Protein AF-A0AAW7QD45-F1 (afdb_monomer)

Sequence (94 aa):
ALPIVKNTINIEEAFDLITLARKMIPNAHKIMVGGGRELMFGDEQYEIFKRGANAFVIGDYLTTSGKTPKDDVEALESFGYRIAKNFHLMPDEK

Foldseek 3Di:
DPCPVDDPDALVVVLVVLLVVCVVCVPPPFDEAEPCLCVRQPPNSVCSVVSPGDYYDADDPDDDHDDHPVVVVVVCVVVVHDDDPDDDDDPPDD

InterPro domains:
  IPR010722 Biotin and thiamin synthesis-associated domain [PF06968] (7-82)
  IPR010722 Biotin and thiamin synthesis-associated domain [SM00876] (3-83)
  IPR013785 Aldolase-type TIM barrel [G3DSA:3.20.20.70] (4-86)
  IPR058240 Radical SAM superfamily [SSF102114] (9-83)

Organism: NCBI:txid28197

Radius of gyration: 14.46 Å; Cα contacts (8 Å, |Δi|>4): 72; chains: 1; bounding box: 30×40×30 Å

Secondary structure (DSSP, 8-state):
-------SS-HHHHHHHHHHHHHHSTT-S--EE-TTHHHHHGGGTTGGGTTT--EE--SS-SSS----HHHHHHHHHHTT----------TT--

Mean predicted aligned error: 7.98 Å

Nearest PDB structures (foldseek):
  3ble-assembly1_A-2  TM=5.716E-01  e=1.154E+00  Leptospira interrogans
  3bli-assembly1_A-2  TM=5.736E-01  e=1.322E+00  Leptospira interrogans
  1asu-assembly1_A-2  TM=4.620E-01  e=1.235E+00  Avian sarcoma virus
  4fw1-assembly1_B  TM=4.535E-01  e=3.660E+00  Rous sarcoma virus - Prague C
  7a20-assembly1_B  TM=4.028E-01  e=6.302E+00  Salmonella enterica subsp. enterica serovar Typhimurium

pLDDT: mean 82.17, std 15.09, range [41.09, 98.12]

Solvent-accessible surface area (backbone atoms only — not comparable to full-atom values): 6072 Å² total; per-residue (Å²): 114,82,85,78,88,64,82,90,68,54,58,66,60,52,44,49,50,40,35,47,51,31,67,78,41,72,84,54,91,73,39,67,48,54,79,60,46,60,81,62,37,53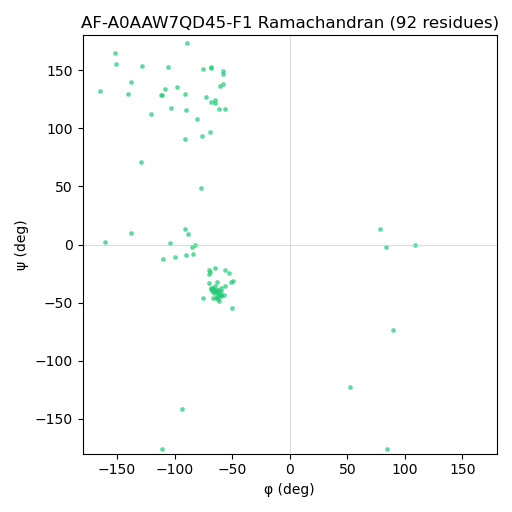,93,54,49,71,53,46,51,84,33,52,30,80,44,66,71,73,39,79,61,90,70,57,94,61,65,52,53,64,5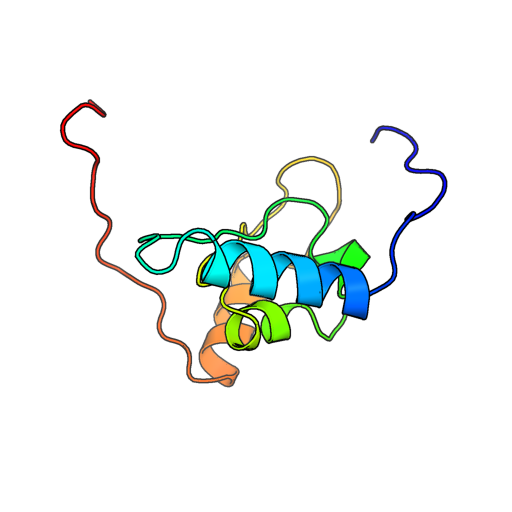7,52,51,54,52,39,50,74,73,69,53,79,83,82,87,78,77,85,73,58,96,82,73,125

Structure (mmCIF, N/CA/C/O backbone):
data_AF-A0AAW7QD45-F1
#
_entry.id   AF-A0AAW7QD45-F1
#
loop_
_atom_site.group_PDB
_atom_site.id
_atom_site.type_symbol
_atom_site.label_atom_id
_atom_site.label_alt_id
_atom_site.label_comp_id
_atom_site.label_asym_id
_atom_site.label_entity_id
_atom_site.label_seq_id
_atom_site.pdbx_PDB_ins_code
_atom_site.Cartn_x
_atom_site.Cartn_y
_atom_site.Cartn_z
_atom_site.occupancy
_atom_site.B_iso_or_equiv
_atom_site.auth_seq_id
_atom_site.auth_comp_id
_atom_site.auth_asym_id
_atom_site.auth_atom_id
_atom_site.pdbx_PDB_model_num
ATOM 1 N N . ALA A 1 1 ? 8.363 4.186 19.252 1.00 55.66 1 ALA A N 1
ATOM 2 C CA . ALA A 1 1 ? 8.743 4.083 17.829 1.00 55.66 1 ALA A CA 1
ATOM 3 C C . ALA A 1 1 ? 10.173 4.588 17.663 1.00 55.66 1 ALA A C 1
ATOM 5 O O . ALA A 1 1 ? 10.529 5.545 18.344 1.00 55.66 1 ALA A O 1
ATOM 6 N N . LEU A 1 2 ? 10.994 3.950 16.819 1.00 51.09 2 LEU A N 1
ATOM 7 C CA . LEU A 1 2 ? 12.274 4.538 16.400 1.00 51.09 2 LEU A CA 1
ATOM 8 C C . LEU A 1 2 ? 11.976 5.869 15.686 1.00 51.09 2 LEU A C 1
ATOM 10 O O . LEU A 1 2 ? 11.025 5.905 14.902 1.00 51.09 2 LEU A O 1
ATOM 14 N N . PRO A 1 3 ? 12.716 6.958 15.954 1.00 53.56 3 PRO A N 1
ATOM 15 C CA . PRO A 1 3 ? 12.464 8.234 15.302 1.00 53.56 3 PRO A CA 1
ATOM 16 C C . PRO A 1 3 ? 12.842 8.114 13.824 1.00 53.56 3 PRO A C 1
ATOM 18 O O . PRO A 1 3 ? 14.007 8.225 13.450 1.00 53.56 3 PRO A O 1
ATOM 21 N N . ILE A 1 4 ? 11.852 7.858 12.971 1.00 57.88 4 ILE A N 1
ATOM 22 C CA . ILE A 1 4 ? 11.994 8.012 11.525 1.00 57.88 4 ILE A CA 1
ATOM 23 C C . ILE A 1 4 ? 11.928 9.516 11.272 1.00 57.88 4 ILE A C 1
ATOM 25 O O . ILE A 1 4 ? 10.858 10.111 11.218 1.00 57.88 4 ILE A O 1
ATOM 29 N N . VAL A 1 5 ? 13.101 10.147 11.223 1.00 62.75 5 VAL A N 1
ATOM 30 C CA . VAL A 1 5 ? 13.242 11.612 11.192 1.00 62.75 5 VAL A CA 1
ATOM 31 C C . VAL A 1 5 ? 12.763 12.207 9.860 1.00 62.75 5 VAL A C 1
ATOM 33 O O . VAL A 1 5 ? 12.397 13.378 9.803 1.00 62.75 5 VAL A O 1
ATOM 36 N N . LYS A 1 6 ? 12.747 11.417 8.778 1.00 66.81 6 LYS A N 1
ATOM 37 C CA . LYS A 1 6 ? 12.309 11.854 7.449 1.00 66.81 6 LYS A CA 1
ATOM 38 C C . LYS A 1 6 ? 12.051 10.645 6.552 1.00 66.81 6 LYS A C 1
ATOM 40 O O . LYS A 1 6 ? 12.912 9.771 6.466 1.00 66.81 6 LYS A O 1
ATOM 45 N N . ASN A 1 7 ? 10.908 10.609 5.867 1.00 70.00 7 ASN A N 1
ATOM 46 C CA . ASN A 1 7 ? 10.702 9.656 4.776 1.00 70.00 7 ASN A CA 1
ATOM 47 C C . ASN A 1 7 ? 11.693 9.997 3.653 1.00 70.00 7 ASN A C 1
ATOM 49 O O . ASN A 1 7 ? 11.732 11.134 3.183 1.00 70.00 7 ASN A O 1
ATOM 53 N N . THR A 1 8 ? 12.543 9.042 3.277 1.00 82.56 8 THR A N 1
ATOM 54 C CA . THR A 1 8 ? 13.616 9.257 2.289 1.00 82.56 8 THR A CA 1
ATOM 55 C C . THR A 1 8 ? 13.147 9.109 0.848 1.00 82.56 8 THR A C 1
ATOM 57 O O . THR A 1 8 ? 13.919 9.409 -0.055 1.00 82.56 8 THR A O 1
ATOM 60 N N . ILE A 1 9 ? 11.913 8.646 0.648 1.00 90.44 9 ILE A N 1
ATOM 61 C CA . ILE A 1 9 ? 11.287 8.448 -0.659 1.00 90.44 9 ILE A CA 1
ATOM 62 C C . ILE A 1 9 ? 9.918 9.125 -0.696 1.00 90.44 9 ILE A C 1
ATOM 64 O O . ILE A 1 9 ? 9.274 9.306 0.343 1.00 90.44 9 ILE A O 1
ATOM 68 N N . ASN A 1 10 ? 9.482 9.501 -1.892 1.00 92.81 10 ASN A N 1
ATOM 69 C CA . ASN A 1 10 ? 8.142 10.016 -2.147 1.00 92.81 10 ASN A CA 1
ATOM 70 C C . ASN A 1 10 ? 7.140 8.886 -2.469 1.00 92.81 10 ASN A C 1
ATOM 72 O O . ASN A 1 10 ? 7.506 7.716 -2.585 1.00 92.81 10 ASN A O 1
ATOM 76 N N . ILE A 1 11 ? 5.856 9.245 -2.575 1.00 94.25 11 ILE A N 1
ATOM 77 C CA . ILE A 1 11 ? 4.747 8.304 -2.813 1.00 94.25 11 ILE A CA 1
ATOM 78 C C . ILE A 1 11 ? 4.922 7.529 -4.126 1.00 94.25 11 ILE A C 1
ATOM 80 O O . ILE A 1 11 ? 4.772 6.307 -4.130 1.00 94.25 11 ILE A O 1
ATOM 84 N N . GLU A 1 12 ? 5.297 8.201 -5.215 1.00 95.62 12 GLU A N 1
ATOM 85 C CA . GLU A 1 12 ? 5.482 7.540 -6.511 1.00 95.62 12 GLU A CA 1
ATOM 86 C C . GLU A 1 12 ? 6.669 6.577 -6.492 1.00 95.62 12 GLU A C 1
ATOM 88 O O . GLU A 1 12 ? 6.545 5.457 -6.977 1.00 95.62 12 GLU A O 1
ATOM 93 N N . GLU A 1 13 ? 7.780 6.938 -5.843 1.00 96.44 13 GLU A N 1
ATOM 94 C CA . GLU A 1 13 ? 8.911 6.018 -5.655 1.00 96.44 13 GLU A CA 1
ATOM 95 C C . GLU A 1 13 ? 8.484 4.759 -4.885 1.00 96.44 13 GLU A C 1
ATOM 97 O O . GLU A 1 13 ? 8.869 3.642 -5.237 1.00 96.44 13 GLU A O 1
ATOM 102 N N . ALA A 1 14 ? 7.640 4.907 -3.861 1.00 95.81 14 ALA A N 1
ATOM 103 C C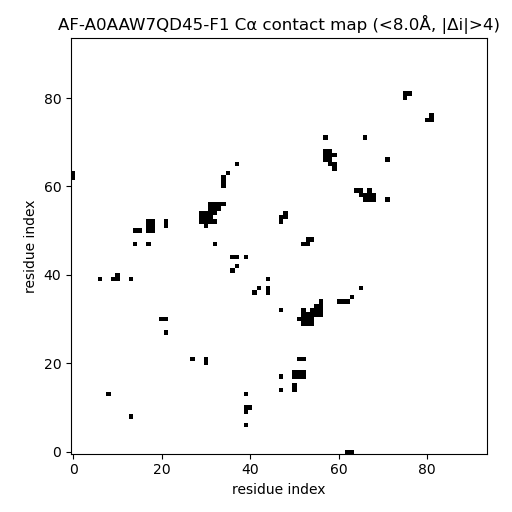A . ALA A 1 14 ? 7.098 3.767 -3.130 1.00 95.81 14 ALA A CA 1
ATOM 104 C C . ALA A 1 14 ? 6.165 2.899 -4.002 1.00 95.81 14 ALA A C 1
ATOM 106 O O . ALA A 1 14 ? 6.229 1.669 -3.933 1.00 95.81 14 ALA A O 1
ATOM 107 N N . PHE A 1 15 ? 5.335 3.499 -4.862 1.00 97.31 15 PHE A N 1
ATOM 108 C CA . PHE A 1 15 ? 4.510 2.759 -5.825 1.00 97.31 15 PHE A CA 1
ATOM 109 C C . PHE A 1 15 ? 5.332 2.044 -6.902 1.00 97.31 15 PHE A C 1
ATOM 111 O O . PHE A 1 15 ? 5.012 0.908 -7.281 1.00 97.31 15 PHE A O 1
ATOM 118 N N . ASP A 1 16 ? 6.408 2.667 -7.369 1.00 97.88 16 ASP A N 1
ATOM 119 C CA . ASP A 1 16 ? 7.332 2.073 -8.327 1.00 97.88 16 ASP A CA 1
ATOM 120 C C . ASP A 1 16 ? 8.046 0.862 -7.730 1.00 97.88 16 ASP A C 1
ATOM 122 O O . ASP A 1 16 ? 8.215 -0.143 -8.420 1.00 97.88 16 ASP A O 1
ATOM 126 N N . LEU A 1 17 ? 8.374 0.886 -6.435 1.00 97.00 17 LEU A N 1
ATOM 127 C CA . LEU A 1 17 ? 8.927 -0.276 -5.736 1.00 97.00 17 LEU A CA 1
ATOM 128 C C . LEU A 1 17 ? 7.942 -1.451 -5.680 1.00 97.00 17 LEU A C 1
ATOM 130 O O . LEU A 1 17 ? 8.349 -2.594 -5.897 1.00 97.00 17 LEU A O 1
ATOM 134 N N . ILE A 1 18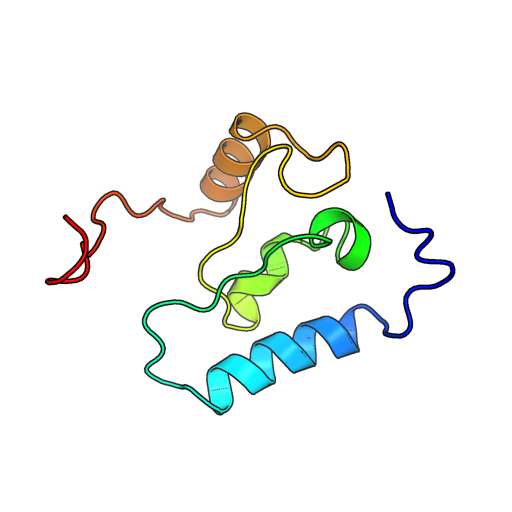 ? 6.649 -1.200 -5.449 1.00 97.56 18 ILE A N 1
ATOM 135 C CA . ILE A 1 18 ? 5.618 -2.254 -5.493 1.00 97.56 18 ILE A CA 1
ATOM 136 C C . ILE A 1 18 ? 5.522 -2.837 -6.910 1.00 97.56 18 ILE A C 1
ATOM 138 O O . ILE A 1 18 ? 5.532 -4.060 -7.093 1.00 97.56 18 ILE A O 1
ATOM 142 N N . THR A 1 19 ? 5.504 -1.963 -7.918 1.00 98.12 19 THR A N 1
ATOM 143 C CA . THR A 1 19 ? 5.463 -2.352 -9.334 1.00 98.12 19 THR A CA 1
ATOM 144 C C . THR A 1 19 ? 6.695 -3.172 -9.719 1.00 98.12 19 THR A C 1
ATOM 146 O O . THR A 1 19 ? 6.588 -4.194 -10.403 1.00 98.12 19 THR A O 1
ATOM 149 N N . LEU A 1 20 ? 7.874 -2.754 -9.260 1.00 98.06 20 LEU A N 1
ATOM 150 C CA . LEU A 1 20 ? 9.136 -3.446 -9.476 1.00 98.06 20 LEU A CA 1
ATOM 151 C C . LEU A 1 20 ? 9.128 -4.823 -8.811 1.00 98.06 20 LEU A C 1
ATOM 153 O O . LEU A 1 20 ? 9.460 -5.803 -9.473 1.00 98.06 20 LEU A O 1
ATOM 157 N N . ALA A 1 21 ? 8.681 -4.931 -7.557 1.00 97.56 21 ALA A N 1
ATOM 158 C CA . ALA A 1 21 ? 8.578 -6.209 -6.856 1.00 97.56 21 ALA A CA 1
ATOM 159 C C . ALA A 1 21 ? 7.690 -7.206 -7.618 1.00 97.56 21 ALA A C 1
ATOM 161 O O . ALA A 1 21 ? 8.072 -8.365 -7.803 1.00 97.56 21 ALA A O 1
ATOM 162 N N . ARG A 1 22 ? 6.542 -6.751 -8.144 1.00 97.00 22 ARG A N 1
ATOM 163 C CA . ARG A 1 22 ? 5.671 -7.581 -8.993 1.00 97.00 22 ARG A CA 1
ATOM 164 C C . ARG A 1 22 ? 6.354 -8.006 -10.289 1.00 97.00 22 ARG A C 1
ATOM 166 O O . ARG A 1 22 ? 6.216 -9.160 -10.680 1.00 97.00 22 ARG A O 1
ATOM 173 N N . LYS A 1 23 ? 7.097 -7.114 -10.946 1.00 97.88 23 LYS A N 1
ATOM 174 C CA . LYS A 1 23 ? 7.856 -7.453 -12.163 1.00 97.88 23 LYS A CA 1
ATOM 175 C C . LYS A 1 23 ? 8.986 -8.448 -11.889 1.00 97.88 23 LYS A C 1
ATOM 177 O O . LYS A 1 23 ? 9.205 -9.341 -12.700 1.00 97.88 23 LYS A O 1
ATOM 182 N N . MET A 1 24 ? 9.687 -8.306 -10.764 1.00 97.69 24 MET A N 1
ATOM 183 C CA . MET A 1 24 ? 10.792 -9.187 -10.374 1.00 97.69 24 MET A CA 1
ATOM 184 C C . MET A 1 24 ? 10.312 -10.589 -9.990 1.00 97.69 24 MET A C 1
ATOM 186 O O . MET A 1 24 ? 11.021 -11.563 -10.226 1.00 97.69 24 MET A O 1
ATOM 190 N N . ILE A 1 25 ? 9.114 -10.698 -9.408 1.00 95.94 25 ILE A N 1
ATOM 191 C CA . ILE A 1 25 ? 8.537 -11.969 -8.961 1.00 95.94 25 ILE A CA 1
ATOM 192 C C . ILE A 1 25 ? 7.108 -12.099 -9.519 1.00 95.94 25 ILE A C 1
ATOM 194 O O . ILE A 1 25 ? 6.128 -12.008 -8.772 1.00 95.94 25 ILE A O 1
ATOM 198 N N . PRO A 1 26 ? 6.950 -12.318 -10.840 1.00 93.06 26 PRO A N 1
ATOM 199 C CA . PRO A 1 26 ? 5.643 -12.266 -11.503 1.00 93.06 26 PRO A CA 1
ATOM 200 C C . PRO A 1 26 ? 4.654 -13.281 -10.922 1.00 93.06 26 PRO A C 1
ATOM 202 O O . PRO A 1 26 ? 3.488 -12.956 -10.699 1.00 93.06 26 PRO A O 1
ATOM 205 N N . ASN A 1 27 ? 5.151 -14.468 -10.568 1.00 92.38 27 ASN A N 1
ATOM 206 C CA . ASN A 1 27 ? 4.362 -15.569 -10.015 1.00 92.38 27 ASN A CA 1
ATOM 207 C C . ASN A 1 27 ? 4.283 -15.553 -8.481 1.00 92.38 27 ASN A C 1
ATOM 209 O O . ASN A 1 27 ? 3.887 -16.553 -7.883 1.00 92.38 27 ASN A O 1
ATOM 213 N N . ALA A 1 28 ? 4.678 -14.455 -7.823 1.00 91.12 28 ALA A N 1
ATOM 214 C CA . ALA A 1 28 ? 4.518 -14.333 -6.381 1.00 91.12 28 ALA A CA 1
ATOM 215 C C . ALA A 1 28 ? 3.045 -14.529 -6.017 1.00 91.12 28 ALA A C 1
ATOM 217 O O . ALA A 1 28 ? 2.194 -13.709 -6.381 1.00 91.12 28 ALA A O 1
ATOM 218 N N . HIS A 1 29 ? 2.766 -15.589 -5.253 1.00 89.62 29 HIS A N 1
ATOM 219 C CA . HIS A 1 29 ? 1.436 -15.836 -4.705 1.00 89.62 29 HIS A CA 1
ATOM 220 C C . HIS A 1 29 ? 0.958 -14.638 -3.872 1.00 89.62 29 HIS A C 1
ATOM 222 O O . HIS A 1 29 ? -0.214 -14.265 -3.913 1.00 89.62 29 HIS A O 1
ATOM 228 N N . LYS A 1 30 ? 1.889 -13.984 -3.164 1.00 91.94 30 LYS A N 1
ATOM 229 C CA . LYS A 1 30 ? 1.612 -12.843 -2.297 1.00 91.94 30 LYS A CA 1
ATOM 230 C C . LYS A 1 30 ? 2.701 -11.777 -2.406 1.00 91.94 30 LYS A C 1
ATOM 232 O O . LYS A 1 30 ? 3.877 -12.084 -2.243 1.00 91.94 30 LYS A O 1
ATOM 237 N N . ILE A 1 31 ? 2.289 -10.532 -2.625 1.00 95.81 31 ILE A N 1
ATOM 238 C CA . ILE A 1 31 ? 3.093 -9.322 -2.429 1.00 95.81 31 ILE A CA 1
ATOM 239 C C . ILE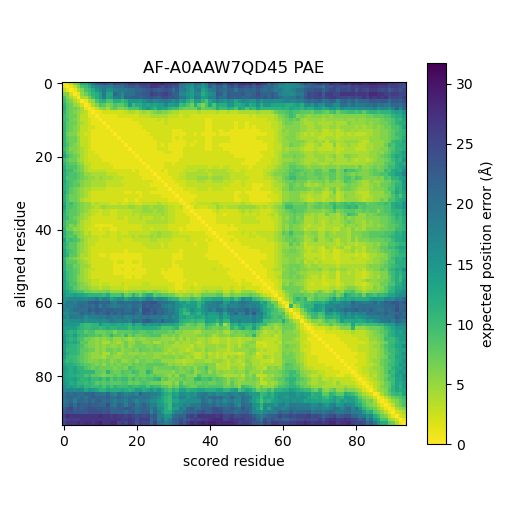 A 1 31 ? 2.345 -8.481 -1.405 1.00 95.81 31 ILE A C 1
ATOM 241 O O . ILE A 1 31 ? 1.230 -8.023 -1.666 1.00 95.81 31 ILE A O 1
ATOM 245 N N . MET A 1 32 ? 2.945 -8.349 -0.224 1.00 94.50 32 MET A N 1
ATOM 246 C CA . MET A 1 32 ? 2.308 -7.762 0.947 1.00 94.50 32 MET A CA 1
ATOM 247 C C . MET A 1 32 ? 2.940 -6.420 1.306 1.00 94.50 32 MET A C 1
ATOM 249 O O . MET A 1 32 ? 4.153 -6.348 1.492 1.00 94.50 32 MET A O 1
ATOM 253 N N . VAL A 1 33 ? 2.112 -5.387 1.472 1.00 93.31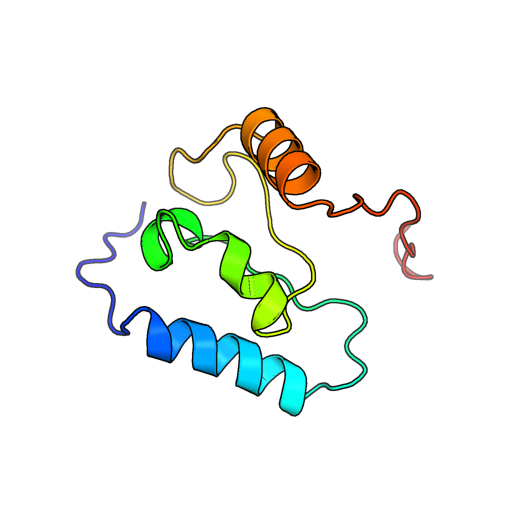 33 VAL A N 1
ATOM 254 C CA . VAL A 1 33 ? 2.537 -4.100 2.041 1.00 93.31 33 VAL A CA 1
ATOM 255 C C . VAL A 1 33 ? 2.352 -4.138 3.559 1.00 93.31 33 VAL A C 1
ATOM 257 O O . VAL A 1 33 ? 1.241 -4.307 4.063 1.00 93.31 33 VAL A O 1
ATOM 260 N N . GLY A 1 34 ? 3.463 -4.038 4.284 1.00 89.62 34 GLY A N 1
ATOM 261 C CA . GLY A 1 34 ? 3.504 -4.131 5.743 1.00 89.62 34 GLY A CA 1
ATOM 262 C C . GLY A 1 34 ? 3.414 -2.777 6.449 1.00 89.62 34 GLY A C 1
ATOM 263 O O . GLY A 1 34 ? 2.670 -1.884 6.044 1.00 89.62 34 GLY A O 1
ATOM 264 N N . GLY A 1 35 ? 4.182 -2.644 7.533 1.00 84.00 35 GLY A N 1
ATOM 265 C CA . GLY A 1 35 ? 4.209 -1.443 8.369 1.00 84.00 35 GLY A CA 1
ATOM 266 C C . GLY A 1 35 ? 4.583 -0.171 7.602 1.00 84.00 35 GLY A C 1
ATOM 267 O O . GLY A 1 35 ? 5.331 -0.209 6.627 1.00 84.00 35 GLY A O 1
ATOM 268 N N . GLY A 1 36 ? 4.050 0.965 8.056 1.00 83.62 36 GLY A N 1
ATOM 269 C CA . GLY A 1 36 ? 4.279 2.271 7.433 1.00 83.62 36 GLY A CA 1
ATOM 270 C C . GLY A 1 36 ? 3.364 2.586 6.245 1.00 83.62 36 GLY A C 1
ATOM 271 O O . GLY A 1 36 ? 3.443 3.698 5.738 1.00 83.62 36 GLY A O 1
ATOM 272 N N . ARG A 1 37 ? 2.468 1.672 5.834 1.00 88.62 37 ARG A N 1
ATOM 273 C CA . ARG A 1 37 ? 1.505 1.884 4.733 1.00 88.62 37 ARG A CA 1
ATOM 274 C C . ARG A 1 37 ? 0.729 3.195 4.874 1.00 88.62 37 ARG A C 1
ATOM 276 O O . ARG A 1 37 ? 0.727 4.004 3.956 1.00 88.62 37 ARG A O 1
ATOM 283 N N . GLU A 1 38 ? 0.078 3.398 6.014 1.00 85.12 38 GLU A N 1
ATOM 284 C CA . GLU A 1 38 ? -0.780 4.568 6.237 1.00 85.12 38 GLU A CA 1
ATOM 285 C C . GLU A 1 38 ? 0.026 5.867 6.255 1.00 85.12 38 GLU A C 1
ATOM 287 O O . GLU A 1 38 ? -0.383 6.856 5.658 1.00 85.12 38 GLU A O 1
ATOM 292 N N . LEU A 1 39 ? 1.214 5.839 6.864 1.00 85.06 39 LEU A N 1
ATOM 293 C CA . LEU A 1 39 ? 2.118 6.986 6.897 1.00 85.06 39 LEU A CA 1
ATOM 294 C C . LEU A 1 39 ? 2.692 7.316 5.511 1.00 85.06 39 LEU A C 1
ATOM 296 O O . LEU A 1 39 ? 2.886 8.484 5.192 1.00 85.06 39 LEU A O 1
ATOM 300 N N . MET A 1 40 ? 2.996 6.294 4.708 1.00 89.44 40 MET A N 1
ATOM 301 C CA . MET A 1 40 ? 3.592 6.456 3.385 1.00 89.44 40 MET A CA 1
ATOM 302 C C . MET A 1 40 ? 2.567 6.930 2.357 1.00 89.44 40 MET A C 1
ATOM 304 O O . MET A 1 40 ? 2.871 7.836 1.592 1.00 89.44 40 MET A O 1
ATOM 308 N N . PHE A 1 41 ? 1.375 6.327 2.333 1.00 90.88 41 PHE A N 1
ATOM 309 C CA . PHE A 1 41 ? 0.410 6.492 1.242 1.00 90.88 41 PHE A CA 1
ATOM 310 C C . PHE A 1 41 ? -0.846 7.293 1.616 1.00 90.88 41 PHE A C 1
ATOM 312 O O . PHE A 1 41 ? -1.602 7.663 0.724 1.00 90.88 41 PHE A O 1
ATOM 319 N N . GLY A 1 42 ? -1.104 7.552 2.903 1.00 88.50 42 GLY A N 1
ATOM 320 C CA . GLY A 1 42 ? -2.261 8.332 3.353 1.00 88.50 42 GLY A CA 1
ATOM 321 C C . GLY A 1 42 ? -3.595 7.819 2.794 1.00 88.50 42 GLY A C 1
ATOM 322 O O . GLY A 1 42 ? -3.958 6.649 2.969 1.00 88.50 42 GLY A O 1
ATOM 323 N N . ASP A 1 43 ? -4.318 8.701 2.103 1.00 89.44 43 ASP A N 1
ATOM 324 C CA . ASP A 1 43 ? -5.607 8.395 1.467 1.00 89.44 43 ASP A CA 1
ATOM 325 C C . ASP A 1 43 ? -5.469 7.467 0.245 1.00 89.44 43 ASP A C 1
ATOM 327 O O . ASP A 1 43 ? -6.402 6.738 -0.094 1.00 89.44 43 ASP A O 1
ATOM 331 N N . GLU A 1 44 ? -4.287 7.412 -0.373 1.00 91.00 44 GLU A N 1
ATOM 332 C CA . GLU A 1 44 ? -3.985 6.583 -1.549 1.00 91.00 44 GLU A CA 1
ATOM 333 C C . GLU A 1 44 ? -3.510 5.169 -1.180 1.00 91.00 44 GLU A C 1
ATOM 335 O O . GLU A 1 44 ? -3.090 4.390 -2.034 1.00 91.00 44 GLU A O 1
ATOM 340 N N . GLN A 1 45 ? -3.597 4.785 0.095 1.00 90.56 45 GLN A N 1
ATOM 341 C CA . GLN A 1 45 ? -3.089 3.503 0.596 1.00 90.56 45 GLN A CA 1
ATOM 342 C C . GLN A 1 45 ? -3.645 2.253 -0.098 1.00 90.56 45 GLN A C 1
ATOM 344 O O . GLN A 1 45 ? -3.003 1.207 -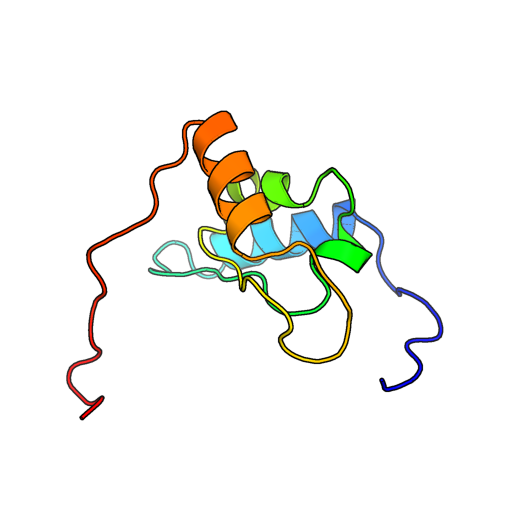0.052 1.00 90.56 45 GLN A O 1
ATOM 349 N N . TYR A 1 46 ? -4.809 2.340 -0.745 1.00 91.81 46 TYR A N 1
ATOM 350 C CA . TYR A 1 46 ? -5.418 1.226 -1.478 1.00 91.81 46 TYR A CA 1
ATOM 351 C C . TYR A 1 46 ? -4.988 1.171 -2.957 1.00 91.81 46 TYR A C 1
ATOM 353 O O . TYR A 1 46 ? -5.218 0.169 -3.633 1.00 91.81 46 TYR A O 1
ATOM 361 N N . GLU A 1 47 ? -4.295 2.194 -3.466 1.00 94.69 47 GLU A N 1
ATOM 362 C CA . GLU A 1 47 ? -3.726 2.202 -4.821 1.00 94.69 47 GLU A CA 1
ATOM 363 C C . GLU A 1 47 ? -2.629 1.137 -4.986 1.00 94.69 47 GLU A C 1
ATOM 365 O O . GLU A 1 47 ? -2.379 0.655 -6.092 1.00 94.69 47 GLU A O 1
ATOM 370 N N . ILE A 1 48 ? -2.048 0.666 -3.874 1.00 95.25 48 ILE A N 1
ATOM 371 C CA . ILE A 1 48 ? -1.073 -0.434 -3.840 1.00 95.25 48 ILE A CA 1
ATOM 372 C C . ILE A 1 48 ? -1.545 -1.673 -4.620 1.00 95.25 48 ILE A C 1
ATOM 374 O O . ILE A 1 48 ? -0.722 -2.372 -5.215 1.00 95.25 48 ILE A O 1
ATOM 378 N N . PHE A 1 49 ? -2.860 -1.931 -4.666 1.00 94.81 49 PHE A N 1
ATOM 379 C CA . PHE A 1 49 ? -3.429 -3.060 -5.404 1.00 94.81 49 PHE A CA 1
ATOM 380 C C . PHE A 1 49 ? -3.292 -2.897 -6.914 1.00 94.81 49 PHE A C 1
ATOM 382 O O . PHE A 1 49 ? -2.962 -3.855 -7.612 1.00 94.81 49 PHE A O 1
ATOM 389 N N . LYS A 1 50 ? -3.462 -1.673 -7.424 1.00 95.12 50 LYS A N 1
ATOM 390 C CA . LYS A 1 50 ? -3.253 -1.369 -8.846 1.00 95.12 50 LYS A CA 1
ATOM 391 C C . LYS A 1 50 ? -1.775 -1.432 -9.228 1.00 95.12 50 LYS A C 1
ATOM 393 O O . LYS A 1 50 ? -1.450 -1.720 -10.376 1.00 95.12 50 LYS A O 1
ATOM 398 N N . ARG A 1 51 ? -0.878 -1.226 -8.258 1.00 96.62 51 ARG A N 1
ATOM 399 C CA . ARG A 1 51 ? 0.582 -1.313 -8.435 1.00 96.62 51 ARG A CA 1
ATOM 400 C C . ARG A 1 51 ? 1.138 -2.740 -8.302 1.00 96.62 51 ARG A C 1
ATOM 402 O O . ARG A 1 51 ? 2.324 -2.956 -8.525 1.00 96.62 51 ARG A O 1
ATOM 409 N N . GLY A 1 52 ? 0.299 -3.735 -7.998 1.00 95.44 52 GLY A N 1
ATOM 410 C CA . GLY A 1 52 ? 0.663 -5.158 -8.032 1.00 95.44 52 GLY A CA 1
ATOM 411 C C . GLY A 1 52 ? 0.789 -5.846 -6.671 1.00 95.44 52 GLY A C 1
ATOM 412 O O . GLY A 1 52 ? 1.055 -7.058 -6.637 1.00 95.44 52 GLY A O 1
ATOM 413 N N . ALA A 1 53 ? 0.569 -5.129 -5.564 1.00 96.56 53 ALA A N 1
ATOM 414 C CA . ALA A 1 53 ? 0.344 -5.759 -4.266 1.00 96.56 53 ALA A CA 1
ATOM 415 C C . ALA A 1 53 ? -1.009 -6.487 -4.258 1.00 96.56 53 ALA A C 1
ATOM 417 O O . 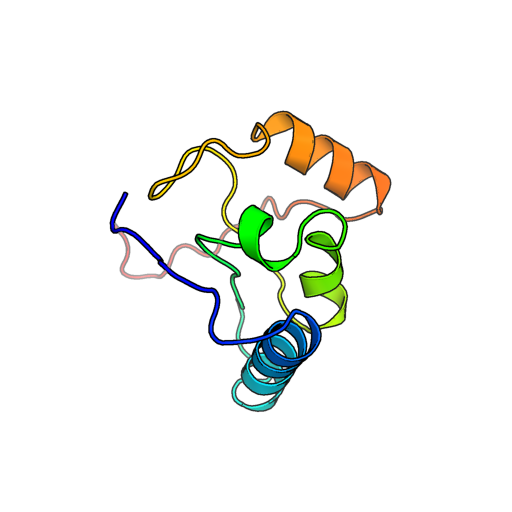ALA A 1 53 ? -1.936 -6.118 -4.972 1.00 96.56 53 ALA A O 1
ATOM 418 N N . ASN A 1 54 ? -1.134 -7.535 -3.450 1.00 94.12 54 ASN A N 1
ATOM 419 C CA . ASN A 1 54 ? -2.398 -8.263 -3.271 1.00 94.12 54 ASN A CA 1
ATOM 420 C C . ASN A 1 54 ? -2.680 -8.621 -1.806 1.00 94.12 54 ASN A C 1
ATOM 422 O O . ASN A 1 54 ? -3.600 -9.381 -1.517 1.00 94.12 54 ASN A O 1
ATOM 426 N N . ALA A 1 55 ? -1.887 -8.081 -0.885 1.00 92.81 55 ALA A N 1
ATOM 427 C CA . ALA A 1 55 ? -2.084 -8.226 0.544 1.00 92.81 55 ALA A CA 1
ATOM 428 C C . ALA A 1 55 ? -1.536 -7.000 1.278 1.00 92.81 55 ALA A C 1
ATOM 430 O O . ALA A 1 55 ? -0.620 -6.325 0.803 1.00 92.81 55 ALA A O 1
ATOM 431 N N . PHE A 1 56 ? -2.061 -6.747 2.469 1.00 91.56 56 PHE A N 1
ATOM 432 C CA . PHE A 1 56 ? -1.505 -5.784 3.406 1.00 91.56 56 PHE A CA 1
ATOM 433 C C . PHE A 1 56 ? -1.840 -6.192 4.842 1.00 91.56 56 PHE A C 1
ATOM 435 O O . PHE A 1 56 ? -2.680 -7.066 5.061 1.00 91.56 56 PHE A O 1
ATOM 442 N N . VAL A 1 57 ? -1.147 -5.597 5.809 1.00 86.56 57 VAL A N 1
ATOM 443 C CA . VAL A 1 57 ? -1.364 -5.853 7.240 1.00 86.56 57 VAL A CA 1
ATOM 444 C C . VAL A 1 57 ? -2.394 -4.867 7.796 1.00 86.56 57 VAL A C 1
ATOM 446 O O . VAL A 1 57 ? -2.241 -3.664 7.602 1.00 86.56 57 VAL A O 1
ATOM 449 N N . ILE A 1 58 ? -3.414 -5.364 8.496 1.00 80.88 58 ILE A N 1
ATOM 450 C CA . ILE A 1 58 ? -4.444 -4.556 9.173 1.00 80.88 58 ILE A CA 1
ATOM 451 C C . ILE A 1 58 ? -4.234 -4.554 10.693 1.00 80.88 58 ILE A C 1
ATOM 453 O O . ILE A 1 58 ? -3.718 -5.530 11.241 1.00 80.88 58 ILE A O 1
ATOM 457 N N . GLY A 1 59 ? -4.689 -3.496 11.371 1.00 69.25 59 GLY A N 1
ATOM 458 C CA . GLY A 1 59 ? -4.621 -3.349 12.830 1.00 69.25 59 GLY A CA 1
ATOM 459 C C . GLY A 1 59 ? -3.298 -2.787 13.365 1.00 69.25 59 GLY A C 1
ATOM 460 O O . GLY A 1 59 ? -2.398 -2.433 12.606 1.00 69.25 59 GLY A O 1
ATOM 461 N N . ASP A 1 60 ? -3.185 -2.722 14.695 1.00 61.09 60 ASP A N 1
ATOM 462 C CA . ASP A 1 60 ? -2.124 -2.007 15.430 1.00 61.09 60 ASP A CA 1
ATOM 463 C C . ASP A 1 60 ? -0.771 -2.743 15.467 1.00 61.09 60 ASP A C 1
ATOM 465 O O . ASP A 1 60 ? -0.164 -2.919 16.527 1.00 61.09 60 ASP A O 1
ATOM 469 N N . TYR A 1 61 ? -0.274 -3.215 14.323 1.00 56.34 61 TYR A N 1
ATOM 470 C CA . TYR A 1 61 ? 0.991 -3.944 14.280 1.00 56.34 61 TYR A CA 1
ATOM 471 C C . TYR A 1 61 ? 2.185 -3.070 13.875 1.00 56.34 61 TYR A C 1
ATOM 473 O O . TYR A 1 61 ? 2.154 -2.319 12.902 1.00 56.34 61 TYR A O 1
ATOM 481 N N . LEU A 1 62 ? 3.275 -3.264 14.626 1.00 52.03 62 LEU A N 1
ATOM 482 C CA . LEU A 1 62 ? 4.598 -2.631 14.571 1.00 52.03 62 LEU A CA 1
ATOM 483 C C . LEU A 1 62 ? 4.788 -1.360 15.424 1.00 52.03 62 LEU A C 1
ATOM 485 O O . LEU A 1 62 ? 5.483 -1.488 16.429 1.00 52.03 62 LEU A O 1
ATOM 489 N N . THR A 1 63 ? 4.252 -0.167 15.106 1.00 51.22 63 THR A N 1
ATOM 490 C CA . THR A 1 63 ? 4.606 1.061 15.884 1.00 51.22 63 THR A CA 1
ATOM 491 C C . THR A 1 63 ? 3.662 2.285 15.810 1.00 51.22 63 THR A C 1
ATOM 493 O O . THR A 1 63 ? 4.004 3.314 16.398 1.00 51.22 63 THR A O 1
ATOM 496 N N . THR A 1 64 ? 2.524 2.244 15.106 1.00 53.09 64 THR A N 1
ATOM 497 C CA . THR A 1 64 ? 1.666 3.430 14.857 1.00 53.09 64 THR A CA 1
ATOM 498 C C . THR A 1 64 ? 0.183 3.102 15.011 1.00 53.09 64 THR A C 1
ATOM 500 O O . THR A 1 64 ? -0.237 2.052 14.538 1.00 53.09 64 THR A O 1
ATOM 503 N N . SER A 1 65 ? -0.597 4.005 15.618 1.00 57.69 65 SER A N 1
ATOM 504 C CA . SER A 1 65 ? -2.066 3.952 15.581 1.00 57.69 65 SER A CA 1
ATOM 505 C C . SER A 1 65 ? -2.525 4.064 14.130 1.00 57.69 65 SER A C 1
ATOM 507 O O . SER A 1 65 ? -2.237 5.071 13.481 1.00 57.69 65 SER A O 1
ATOM 509 N N . GLY A 1 66 ? -3.165 3.014 13.628 1.00 63.25 66 GLY A N 1
ATOM 510 C CA . GLY A 1 66 ? -3.690 2.944 12.268 1.00 63.25 66 GLY A CA 1
ATOM 511 C C . GLY A 1 66 ? -5.214 2.949 12.233 1.00 63.25 66 GLY A C 1
ATOM 512 O O . GLY A 1 66 ? -5.879 3.060 13.268 1.00 63.25 66 GLY A O 1
ATOM 513 N N . LYS A 1 67 ? -5.775 2.796 11.034 1.00 70.19 67 LYS A N 1
ATOM 514 C CA . LYS A 1 67 ? -7.190 2.451 10.854 1.00 70.19 67 LYS A CA 1
ATOM 515 C C . LYS A 1 67 ? -7.511 1.138 11.560 1.00 70.19 67 LYS A C 1
ATOM 517 O O . LYS A 1 67 ? -6.690 0.218 11.624 1.00 70.19 67 LYS A O 1
ATOM 522 N N . THR A 1 68 ? -8.731 1.027 12.082 1.00 78.38 68 THR A N 1
ATOM 523 C CA . THR A 1 68 ? -9.145 -0.236 12.691 1.00 78.38 68 THR A CA 1
ATOM 524 C C . THR A 1 68 ? -9.277 -1.308 11.604 1.00 78.38 68 THR A C 1
ATOM 526 O O . THR A 1 68 ? -9.605 -0.991 10.458 1.00 78.38 68 THR A O 1
ATOM 529 N N . PRO A 1 69 ? -9.105 -2.601 11.940 1.00 79.75 69 PRO A N 1
ATOM 530 C CA . PRO A 1 69 ? -9.354 -3.689 10.995 1.00 79.75 69 PRO A CA 1
ATOM 531 C C . PRO A 1 69 ? -10.727 -3.605 10.320 1.00 79.75 69 PRO A C 1
ATOM 533 O O . PRO A 1 69 ? -10.875 -3.998 9.168 1.00 79.75 69 PRO A O 1
ATOM 536 N N . LYS A 1 70 ? -11.728 -3.079 11.035 1.00 83.88 70 LYS A N 1
ATOM 537 C CA . LYS A 1 70 ? -13.079 -2.881 10.516 1.00 83.88 70 LYS A CA 1
ATOM 538 C C . LYS A 1 70 ? -13.111 -1.826 9.406 1.00 83.88 70 LYS A C 1
ATOM 540 O O . LYS A 1 70 ? -13.695 -2.095 8.362 1.00 83.88 70 LYS A O 1
ATOM 545 N N . ASP A 1 71 ? -12.456 -0.685 9.606 1.00 84.44 71 ASP A N 1
ATOM 546 C CA . ASP A 1 71 ? -12.424 0.400 8.615 1.00 84.44 71 ASP A CA 1
ATOM 547 C C . ASP A 1 71 ? -11.755 -0.056 7.310 1.00 84.44 71 ASP A C 1
ATOM 549 O O . ASP A 1 71 ? -12.212 0.276 6.218 1.00 84.44 71 ASP A O 1
ATOM 553 N N . ASP A 1 72 ? -10.690 -0.858 7.415 1.00 83.50 72 ASP A N 1
ATOM 554 C CA . ASP A 1 72 ? -10.025 -1.439 6.248 1.00 83.50 72 ASP A CA 1
ATOM 555 C C . ASP A 1 72 ? -10.930 -2.430 5.506 1.00 83.50 72 ASP A C 1
ATOM 557 O O . ASP A 1 72 ? -10.984 -2.409 4.277 1.00 83.50 72 ASP A O 1
ATOM 561 N N . VAL A 1 73 ? -11.671 -3.277 6.228 1.00 85.56 73 VAL A N 1
ATOM 562 C CA . VAL A 1 73 ? -12.636 -4.205 5.617 1.00 85.56 73 VAL A CA 1
ATOM 563 C C . VAL A 1 73 ? -13.732 -3.438 4.875 1.00 85.56 73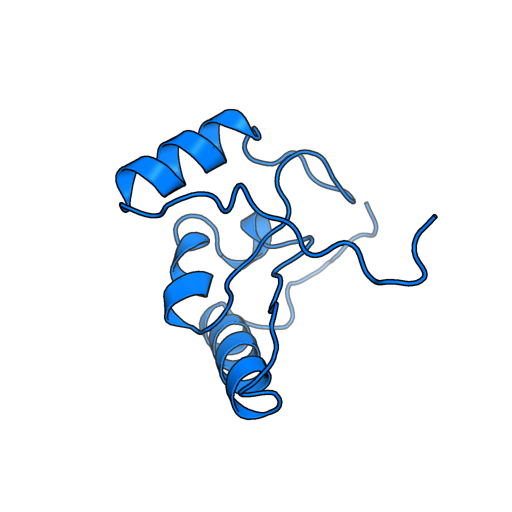 VAL A C 1
ATOM 565 O O . VAL A 1 73 ? -13.978 -3.728 3.705 1.00 85.56 73 VAL A O 1
ATOM 568 N N . GLU A 1 74 ? -14.337 -2.431 5.508 1.00 88.00 74 GLU A N 1
ATOM 569 C CA . GLU A 1 74 ? -15.394 -1.614 4.898 1.00 88.00 74 GLU A CA 1
ATOM 570 C C . GLU A 1 74 ? -14.890 -0.866 3.651 1.00 88.00 74 GLU A C 1
ATOM 572 O O . GLU A 1 74 ? -15.561 -0.846 2.615 1.00 88.00 74 GLU A O 1
ATOM 577 N N . ALA A 1 75 ? -13.676 -0.308 3.702 1.00 86.31 75 ALA A N 1
ATOM 578 C CA . ALA A 1 75 ? -13.063 0.354 2.555 1.00 86.31 75 ALA A CA 1
ATOM 579 C C . ALA A 1 75 ? -12.834 -0.620 1.389 1.00 86.31 75 ALA A C 1
ATOM 581 O O . ALA A 1 75 ? -13.201 -0.320 0.251 1.00 86.31 75 ALA A O 1
ATOM 582 N N . LEU A 1 76 ? -12.278 -1.806 1.654 1.00 86.50 76 LEU A N 1
ATOM 583 C CA . LEU A 1 76 ? -12.052 -2.822 0.623 1.00 86.50 76 LEU A CA 1
ATOM 584 C C . LEU A 1 76 ? -13.352 -3.263 -0.052 1.00 86.50 76 LEU A C 1
ATOM 586 O O . LEU A 1 76 ? -13.392 -3.379 -1.279 1.00 86.50 76 LEU A O 1
ATOM 590 N N . GLU A 1 77 ? -14.408 -3.481 0.732 1.00 87.88 77 GLU A N 1
ATOM 591 C CA . GLU A 1 77 ? -15.729 -3.827 0.207 1.00 87.88 77 GLU A CA 1
ATOM 592 C C . GLU A 1 77 ? -16.301 -2.696 -0.658 1.00 87.88 77 GLU A C 1
ATOM 594 O O . GLU A 1 77 ? -16.836 -2.968 -1.735 1.00 87.88 77 GLU A O 1
ATOM 599 N N . SER A 1 78 ? -16.108 -1.431 -0.261 1.00 88.94 78 SER A N 1
ATOM 600 C CA . SER A 1 78 ? -16.542 -0.261 -1.042 1.00 88.94 78 SER A CA 1
ATOM 601 C C . SER A 1 78 ? -15.851 -0.153 -2.408 1.00 88.94 78 SER A C 1
ATOM 603 O O . SER A 1 78 ? -16.465 0.272 -3.387 1.00 88.94 78 SER A O 1
ATOM 605 N N . PHE A 1 79 ? -14.597 -0.606 -2.506 1.00 85.69 79 PHE A N 1
ATOM 606 C CA . PHE A 1 79 ? -13.850 -0.673 -3.764 1.00 85.69 79 PHE A CA 1
ATOM 607 C C . PHE A 1 79 ? -14.165 -1.926 -4.594 1.00 85.69 79 PHE A C 1
ATOM 609 O O . PHE A 1 79 ? -13.602 -2.104 -5.675 1.00 85.69 79 PHE A O 1
ATOM 616 N N . GLY A 1 80 ? -15.051 -2.805 -4.116 1.00 87.31 80 GLY A N 1
ATOM 617 C CA . GLY A 1 80 ? -15.432 -4.035 -4.807 1.00 87.31 80 GLY A CA 1
ATOM 618 C C . GLY A 1 80 ? -14.416 -5.173 -4.678 1.00 87.31 80 GLY A C 1
ATOM 619 O O . GLY A 1 80 ? -14.515 -6.165 -5.408 1.00 87.31 80 GLY A O 1
ATOM 620 N N . TYR A 1 81 ? -13.447 -5.069 -3.763 1.00 85.94 81 TYR A N 1
ATOM 621 C CA . TYR A 1 81 ? -12.524 -6.166 -3.483 1.00 85.94 81 TYR A CA 1
ATOM 622 C C . TYR A 1 81 ? -13.203 -7.262 -2.661 1.00 85.94 81 TYR A C 1
ATOM 624 O O . TYR A 1 81 ? -14.110 -7.025 -1.865 1.00 85.94 81 TYR A O 1
ATOM 632 N N . ARG A 1 82 ? -12.737 -8.502 -2.841 1.00 84.00 82 ARG A N 1
ATOM 633 C CA . ARG A 1 82 ? -13.163 -9.653 -2.039 1.00 84.00 82 ARG A CA 1
ATOM 634 C C . ARG A 1 82 ? -12.012 -10.117 -1.169 1.00 84.00 82 ARG A C 1
ATOM 636 O O . ARG A 1 82 ? -10.927 -10.398 -1.675 1.00 84.00 82 ARG A O 1
ATOM 643 N N . ILE A 1 83 ? -12.272 -10.253 0.125 1.00 83.44 83 ILE A N 1
ATOM 644 C CA . ILE A 1 83 ? -11.299 -10.797 1.070 1.00 83.44 83 ILE A CA 1
ATOM 645 C C . ILE A 1 83 ? -11.174 -12.304 0.833 1.00 83.44 83 ILE A C 1
ATOM 647 O O . ILE A 1 83 ? -12.170 -13.035 0.817 1.00 83.44 83 ILE A O 1
ATOM 651 N N . ALA A 1 84 ? -9.942 -12.774 0.633 1.00 81.12 84 ALA A N 1
ATOM 652 C CA . ALA A 1 84 ? -9.663 -14.191 0.459 1.00 81.12 84 ALA A CA 1
ATOM 653 C C . ALA A 1 84 ? -9.996 -14.964 1.747 1.00 81.12 84 ALA A C 1
ATOM 655 O O . ALA A 1 84 ? -9.477 -14.660 2.817 1.00 81.12 84 ALA A O 1
ATOM 656 N N . LYS A 1 85 ? -10.859 -15.979 1.628 1.00 78.44 85 LYS A N 1
ATOM 657 C CA . LYS A 1 85 ? -11.248 -16.883 2.731 1.00 78.44 85 LYS A CA 1
ATOM 658 C C . LYS A 1 85 ? -10.502 -18.219 2.711 1.00 78.44 85 LYS A C 1
ATOM 660 O O . LYS A 1 85 ? -10.596 -18.985 3.660 1.00 78.44 85 LYS A O 1
ATOM 665 N N . ASN A 1 86 ? -9.787 -18.489 1.620 1.00 70.75 86 ASN A N 1
ATOM 666 C CA . ASN A 1 86 ? -8.971 -19.682 1.448 1.00 70.75 86 ASN A CA 1
ATOM 667 C C . ASN A 1 86 ? -7.511 -19.284 1.642 1.00 70.75 86 ASN A C 1
ATOM 669 O O . ASN A 1 86 ? -6.983 -18.475 0.880 1.00 70.75 86 ASN A O 1
ATOM 673 N N . PHE A 1 87 ? -6.874 -19.850 2.657 1.00 68.31 87 PHE A N 1
ATOM 674 C CA . PHE A 1 87 ? -5.458 -19.650 2.943 1.00 68.31 87 PHE A CA 1
ATOM 675 C C . PHE A 1 87 ? -4.712 -20.938 2.594 1.00 68.31 87 PHE A C 1
ATOM 677 O O . PHE A 1 87 ? -5.162 -22.032 2.933 1.00 68.31 87 PHE A O 1
ATOM 684 N N . HIS A 1 88 ? -3.585 -20.813 1.897 1.00 64.56 88 HIS A N 1
ATOM 685 C CA . HIS A 1 88 ? -2.665 -21.928 1.720 1.00 64.56 88 HIS A CA 1
ATOM 686 C C . HIS A 1 88 ? -1.824 -22.037 2.993 1.00 64.56 88 HIS A C 1
ATOM 688 O O . HIS A 1 88 ? -0.991 -21.168 3.248 1.00 64.56 88 HIS A O 1
ATOM 694 N N . LEU A 1 89 ? -2.082 -23.064 3.804 1.00 58.22 89 LEU A N 1
ATOM 695 C CA . LEU A 1 89 ? -1.148 -23.477 4.848 1.00 58.22 89 LEU A CA 1
ATOM 696 C C . LEU A 1 89 ? 0.076 -24.044 4.133 1.00 58.22 89 LEU A C 1
ATOM 698 O O . LEU A 1 89 ? -0.070 -24.955 3.313 1.00 58.22 89 LEU A O 1
ATOM 702 N N . MET A 1 90 ? 1.258 -23.482 4.390 1.00 55.72 90 MET A N 1
ATOM 703 C CA . MET A 1 90 ? 2.487 -24.096 3.899 1.00 55.72 90 MET A CA 1
ATOM 704 C C . MET A 1 90 ? 2.558 -25.526 4.459 1.00 55.72 90 MET A C 1
ATOM 706 O O . MET A 1 90 ? 2.226 -25.717 5.630 1.00 55.72 90 MET A O 1
ATOM 710 N N . PRO A 1 91 ? 2.973 -26.531 3.663 1.00 59.19 91 PRO A N 1
ATOM 711 C CA . PRO A 1 91 ? 2.987 -27.934 4.093 1.00 59.19 91 PRO A CA 1
ATOM 712 C C . PRO A 1 91 ? 3.726 -28.188 5.417 1.00 59.19 91 PRO A C 1
ATOM 714 O O . PRO A 1 91 ? 3.413 -29.152 6.115 1.00 59.19 91 PRO A O 1
ATOM 717 N N . ASP A 1 92 ? 4.669 -27.306 5.761 1.00 63.88 92 ASP A N 1
ATOM 718 C CA . ASP A 1 92 ? 5.577 -27.440 6.899 1.00 63.88 92 ASP A CA 1
ATOM 719 C C . ASP A 1 92 ? 5.221 -26.543 8.103 1.00 63.88 92 ASP A C 1
ATOM 721 O O . ASP A 1 92 ? 5.922 -26.569 9.113 1.00 63.88 92 ASP A O 1
ATOM 725 N N . GLU A 1 93 ? 4.134 -25.765 8.041 1.00 47.81 93 GLU A N 1
ATOM 726 C CA . GLU A 1 93 ? 3.631 -25.005 9.195 1.00 47.81 93 GLU A CA 1
ATOM 727 C C . GLU A 1 93 ? 2.613 -25.861 9.974 1.00 47.81 93 GLU A C 1
ATOM 729 O O . GLU A 1 93 ? 1.417 -25.864 9.674 1.00 47.81 93 GLU A O 1
ATOM 734 N N . LYS A 1 94 ? 3.111 -26.625 10.959 1.00 41.09 94 LYS A N 1
ATOM 735 C CA . LYS A 1 94 ? 2.316 -27.217 12.051 1.00 41.09 94 LYS A CA 1
ATOM 736 C C . LYS A 1 94 ? 2.384 -26.360 13.306 1.00 41.09 94 LYS A C 1
ATOM 738 O O . LYS A 1 94 ? 3.503 -25.907 13.632 1.00 41.09 94 LYS A O 1
#